Protein AF-A0A383V9V4-F1 (afdb_monomer_lite)

Organism: Tetradesmus obliquus (NCBI:txid3088)

Structure (mmCIF, N/CA/C/O backbone):
data_AF-A0A383V9V4-F1
#
_entry.id   AF-A0A383V9V4-F1
#
loop_
_atom_site.group_PDB
_atom_site.id
_atom_site.type_symbol
_atom_site.label_atom_id
_atom_site.label_alt_id
_atom_site.label_comp_id
_atom_site.label_asym_id
_atom_site.label_entity_id
_atom_site.label_seq_id
_atom_site.pdbx_PDB_ins_code
_atom_site.Cartn_x
_atom_site.Cartn_y
_atom_site.Cartn_z
_atom_site.occupancy
_atom_site.B_iso_or_equiv
_atom_site.auth_seq_id
_atom_site.auth_comp_id
_atom_site.auth_asym_id
_atom_site.auth_atom_id
_atom_site.pdbx_PDB_model_num
ATOM 1 N N . MET A 1 1 ? -44.970 -3.213 71.442 1.00 47.12 1 MET A N 1
ATOM 2 C CA . MET A 1 1 ? -44.696 -3.633 70.050 1.00 47.12 1 MET A CA 1
ATOM 3 C C . MET A 1 1 ? -43.286 -3.185 69.683 1.00 47.12 1 MET A C 1
ATOM 5 O O . MET A 1 1 ? -43.106 -2.085 69.187 1.00 47.12 1 MET A O 1
ATOM 9 N N . ALA A 1 2 ? -42.272 -3.974 70.034 1.00 49.03 2 ALA A N 1
ATOM 10 C CA . ALA A 1 2 ? -40.867 -3.642 69.799 1.00 49.03 2 ALA A CA 1
ATOM 11 C C . ALA A 1 2 ? -40.207 -4.854 69.139 1.00 49.03 2 ALA A C 1
ATOM 13 O O . ALA A 1 2 ? -39.869 -5.820 69.812 1.00 49.03 2 ALA A O 1
ATOM 14 N N . GLY A 1 3 ? -40.111 -4.846 67.812 1.00 53.59 3 GLY A N 1
ATOM 15 C CA . GLY A 1 3 ? -39.570 -5.991 67.085 1.00 53.59 3 GLY A CA 1
ATOM 16 C C . GLY A 1 3 ? -39.718 -5.860 65.579 1.00 53.59 3 GLY A C 1
ATOM 17 O O . GLY A 1 3 ? -40.450 -6.633 64.990 1.00 53.59 3 GLY A O 1
ATOM 18 N N . SER A 1 4 ? -39.073 -4.869 64.952 1.00 55.31 4 SER A N 1
ATOM 19 C CA . SER A 1 4 ? -38.948 -4.856 63.481 1.00 55.31 4 SER A CA 1
ATOM 20 C C . SER A 1 4 ? -37.872 -3.911 62.920 1.00 55.31 4 SER A C 1
ATOM 22 O O . SER A 1 4 ? -37.860 -3.634 61.728 1.00 55.31 4 SER A O 1
ATOM 24 N N . THR A 1 5 ? -36.950 -3.376 63.722 1.00 56.44 5 THR A N 1
ATOM 25 C CA . THR A 1 5 ? -35.902 -2.476 63.195 1.00 56.44 5 THR A CA 1
ATOM 26 C C . THR A 1 5 ? -34.651 -3.235 62.755 1.00 56.44 5 THR A C 1
ATOM 28 O O . THR A 1 5 ? -34.046 -2.898 61.745 1.00 56.44 5 THR A O 1
ATOM 31 N N . ARG A 1 6 ? -34.295 -4.327 63.445 1.00 56.84 6 ARG A N 1
ATOM 32 C CA . ARG A 1 6 ? -33.099 -5.134 63.131 1.00 56.84 6 ARG A CA 1
ATOM 33 C C . ARG A 1 6 ? -33.204 -5.913 61.812 1.00 56.84 6 ARG A C 1
ATOM 35 O O . ARG A 1 6 ? -32.220 -5.997 61.087 1.00 56.84 6 ARG A O 1
ATOM 42 N N . GLY A 1 7 ? -34.387 -6.434 61.476 1.00 61.09 7 GLY A N 1
ATOM 43 C CA . GLY A 1 7 ? -34.616 -7.154 60.214 1.00 61.09 7 GLY A CA 1
ATOM 44 C C . GLY A 1 7 ? -34.581 -6.241 58.984 1.00 61.09 7 GLY A C 1
ATOM 45 O O . GLY A 1 7 ? -34.015 -6.611 57.960 1.00 61.09 7 GLY A O 1
ATOM 46 N N . ALA A 1 8 ? -35.104 -5.017 59.108 1.00 62.09 8 ALA A N 1
ATOM 47 C CA . ALA A 1 8 ? -35.098 -4.030 58.029 1.00 62.09 8 ALA A CA 1
ATOM 48 C C . ALA A 1 8 ? -33.679 -3.540 57.686 1.00 62.09 8 ALA A C 1
ATOM 50 O O . ALA A 1 8 ? -33.350 -3.380 56.514 1.00 62.09 8 ALA A O 1
ATOM 51 N N . VAL A 1 9 ? -32.815 -3.361 58.694 1.00 66.38 9 VAL A N 1
ATOM 52 C CA . VAL A 1 9 ? -31.418 -2.931 58.490 1.00 66.38 9 VAL A CA 1
ATOM 53 C C . VAL A 1 9 ? -30.587 -4.021 57.806 1.00 66.38 9 VAL A C 1
ATOM 55 O O . VAL A 1 9 ? -29.804 -3.718 56.908 1.00 66.38 9 VAL A O 1
ATOM 58 N N . LEU A 1 10 ? -30.789 -5.292 58.169 1.00 69.44 10 LEU A N 1
ATOM 59 C CA . LEU A 1 10 ? -30.122 -6.418 57.505 1.00 69.44 10 LEU A CA 1
ATOM 60 C C . LEU A 1 10 ? -30.586 -6.578 56.052 1.00 69.44 10 LEU A C 1
ATOM 62 O O . LEU A 1 10 ? -29.754 -6.745 55.164 1.00 69.44 10 LEU A O 1
ATOM 66 N N . ALA A 1 11 ? -31.891 -6.457 55.791 1.00 70.12 11 ALA A N 1
ATOM 67 C CA . ALA A 1 11 ? -32.429 -6.509 54.434 1.00 70.12 11 ALA A CA 1
ATOM 68 C C . ALA A 1 11 ? -31.890 -5.365 53.556 1.00 70.12 11 ALA A C 1
ATOM 70 O O . ALA A 1 11 ? -31.477 -5.608 52.424 1.00 70.12 11 ALA A O 1
ATOM 71 N N . ALA A 1 12 ? -31.815 -4.140 54.090 1.00 71.25 12 ALA A N 1
ATOM 72 C CA . ALA A 1 12 ? -31.247 -2.996 53.379 1.00 71.25 12 ALA A CA 1
ATOM 73 C C . ALA A 1 12 ? -29.746 -3.177 53.086 1.00 71.25 12 ALA A C 1
ATOM 75 O O . ALA A 1 12 ? -29.303 -2.895 51.974 1.00 71.25 12 ALA A O 1
ATOM 76 N N . GLY A 1 13 ? -28.972 -3.703 54.042 1.00 74.88 13 GLY A N 1
ATOM 77 C CA . GLY A 1 13 ? -27.545 -3.980 53.850 1.00 74.88 13 GLY A CA 1
ATOM 78 C C . GLY A 1 13 ? -27.281 -5.018 52.756 1.00 74.88 13 GLY A C 1
ATOM 79 O O . GLY A 1 13 ? -26.414 -4.815 51.907 1.00 74.88 13 GLY A O 1
ATOM 80 N N . VAL A 1 14 ? -28.075 -6.092 52.719 1.00 81.50 14 VAL A N 1
ATOM 81 C CA . VAL A 1 14 ? -27.988 -7.117 51.667 1.00 81.50 14 VAL A CA 1
ATOM 82 C C . VAL A 1 14 ? -28.327 -6.523 50.299 1.00 81.50 14 VAL A C 1
ATOM 84 O O . VAL A 1 14 ? -27.630 -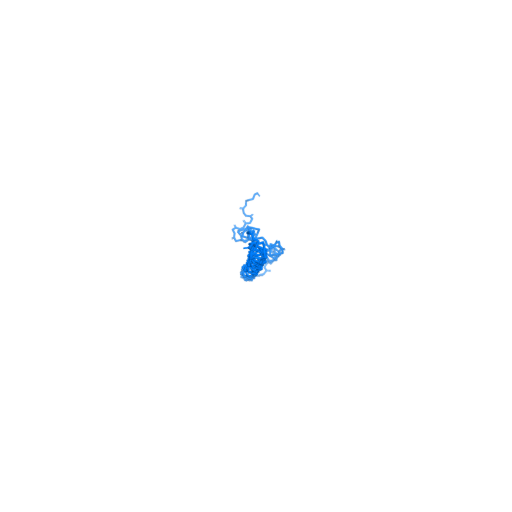6.804 49.327 1.00 81.50 14 VAL A O 1
ATOM 87 N N . LEU A 1 15 ? -29.345 -5.666 50.214 1.00 79.25 15 LEU A N 1
ATOM 88 C CA . LEU A 1 15 ? -29.779 -5.054 48.956 1.00 79.25 15 LEU A CA 1
ATOM 89 C C . LEU A 1 15 ? -28.732 -4.073 48.401 1.00 79.25 15 LEU A C 1
ATOM 91 O O . LEU A 1 15 ? -28.424 -4.112 47.211 1.00 79.25 15 LEU A O 1
ATOM 95 N N . VAL A 1 16 ? -28.112 -3.266 49.269 1.00 83.62 16 VAL A N 1
ATOM 96 C CA . VAL A 1 16 ? -26.999 -2.371 48.899 1.00 83.62 16 VAL A CA 1
ATOM 97 C C . VAL A 1 16 ? -25.776 -3.170 48.444 1.00 83.62 16 VAL A C 1
ATOM 99 O O . VAL A 1 16 ? -25.155 -2.825 47.440 1.00 83.62 16 VAL A O 1
ATOM 102 N N . MET A 1 17 ? -25.451 -4.268 49.129 1.00 85.69 17 MET A N 1
ATOM 103 C CA . MET A 1 17 ? -24.326 -5.127 48.754 1.00 85.69 17 MET A CA 1
ATOM 104 C C . MET A 1 17 ? -24.540 -5.798 47.388 1.00 85.69 17 MET A C 1
ATOM 106 O O . MET A 1 17 ? -23.615 -5.845 46.579 1.00 85.69 17 MET A O 1
ATOM 110 N N . HIS A 1 18 ? -25.761 -6.258 47.091 1.00 75.94 18 HIS A N 1
ATOM 111 C CA . HIS A 1 18 ? -26.099 -6.814 45.775 1.00 75.94 18 HIS A CA 1
ATOM 112 C C . HIS A 1 18 ? -26.049 -5.753 44.671 1.00 75.94 18 HIS A C 1
ATOM 114 O O . HIS A 1 18 ? -25.563 -6.036 43.578 1.00 75.94 18 HIS A O 1
ATOM 120 N N . LEU A 1 19 ? -26.495 -4.526 44.957 1.00 79.00 19 LEU A N 1
ATOM 121 C CA . LEU A 1 19 ? -26.434 -3.420 44.004 1.00 79.00 19 LEU A CA 1
ATOM 122 C C . LEU A 1 19 ? -24.981 -3.054 43.661 1.00 79.00 19 LEU A C 1
ATOM 124 O O . LEU A 1 19 ? -24.639 -2.916 42.490 1.00 79.00 19 LEU A O 1
ATOM 128 N N . LEU A 1 20 ? -24.109 -2.962 44.669 1.00 77.62 20 LEU A N 1
ATOM 129 C CA . LEU A 1 20 ? -22.683 -2.685 44.472 1.00 77.62 20 LEU A CA 1
ATOM 130 C C . LEU A 1 20 ? -21.981 -3.805 43.696 1.00 77.62 20 LEU A C 1
ATOM 132 O O . LEU A 1 20 ? -21.130 -3.524 42.852 1.00 77.62 20 LEU A O 1
ATOM 136 N N . LEU A 1 21 ? -22.339 -5.067 43.946 1.00 79.38 21 LEU A N 1
ATOM 137 C CA . LEU A 1 21 ? -21.805 -6.194 43.185 1.00 79.38 21 LEU A CA 1
ATOM 138 C C . LEU A 1 21 ? -22.252 -6.135 41.716 1.00 79.38 21 LEU A C 1
ATOM 140 O O . LEU A 1 21 ? -21.429 -6.323 40.827 1.00 79.38 21 LEU A O 1
ATOM 144 N N . ALA A 1 22 ? -23.523 -5.816 41.456 1.00 74.44 22 ALA A N 1
ATOM 145 C CA . ALA A 1 22 ? -24.051 -5.680 40.099 1.00 74.44 22 ALA A CA 1
ATOM 146 C C . ALA A 1 22 ? -23.365 -4.548 39.316 1.00 74.44 22 ALA A C 1
ATOM 148 O O . ALA A 1 22 ? -23.027 -4.734 38.149 1.00 74.44 22 ALA A O 1
ATOM 149 N N . ILE A 1 23 ? -23.100 -3.408 39.964 1.00 71.81 23 ILE A N 1
ATOM 150 C CA . ILE A 1 23 ? -22.384 -2.280 39.349 1.00 71.81 23 ILE A CA 1
ATOM 151 C C . ILE A 1 23 ? -20.952 -2.686 38.976 1.00 71.81 23 ILE A C 1
ATOM 153 O O . ILE A 1 23 ? -20.555 -2.516 37.826 1.00 71.81 23 ILE A O 1
ATOM 157 N N . ASN A 1 24 ? -20.210 -3.299 39.905 1.00 69.44 24 ASN A N 1
ATOM 158 C CA . ASN A 1 24 ? -18.839 -3.753 39.642 1.00 69.44 24 ASN A CA 1
ATOM 159 C C . ASN A 1 24 ? -18.775 -4.815 38.530 1.00 69.44 24 ASN A C 1
ATOM 161 O O . ASN A 1 24 ? -17.853 -4.808 37.716 1.00 69.44 24 ASN A O 1
ATOM 165 N N . VAL A 1 25 ? -19.751 -5.729 38.478 1.00 71.25 25 VAL A N 1
ATOM 166 C CA . VAL A 1 25 ? -19.829 -6.754 37.425 1.00 71.25 25 VAL A CA 1
ATOM 167 C C . VAL A 1 25 ? -20.149 -6.131 36.063 1.00 71.25 25 VAL A C 1
ATOM 169 O O . VAL A 1 25 ? -19.539 -6.533 35.072 1.00 71.25 25 VAL A O 1
ATOM 172 N N . CYS A 1 26 ? -21.035 -5.132 35.997 1.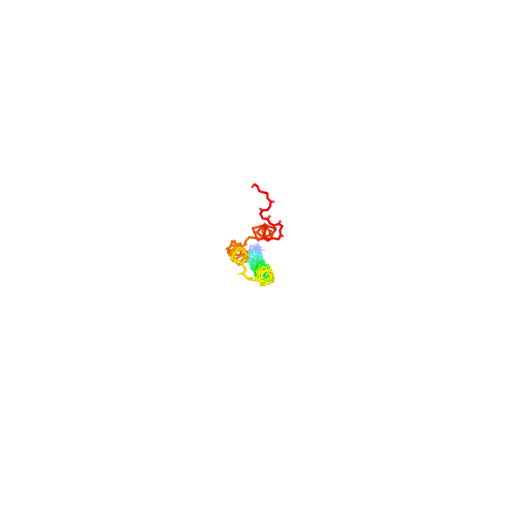00 65.50 26 CYS A N 1
ATOM 173 C CA . CYS A 1 26 ? -21.288 -4.385 34.759 1.00 65.50 26 CYS A CA 1
ATOM 174 C C . CYS A 1 26 ? -20.036 -3.645 34.268 1.00 65.50 26 CYS A C 1
ATOM 176 O O . CYS A 1 26 ? -19.670 -3.775 33.105 1.00 65.50 26 CYS A O 1
ATOM 178 N N . GLU A 1 27 ? -19.327 -2.937 35.148 1.00 63.50 27 GLU A N 1
ATOM 179 C CA . GLU A 1 27 ? -18.129 -2.170 34.775 1.00 63.50 27 GLU A CA 1
ATOM 180 C C . GLU A 1 27 ? -16.967 -3.084 34.319 1.00 63.50 27 GLU A C 1
ATOM 182 O O . GLU A 1 27 ? -16.230 -2.786 33.368 1.00 63.50 27 GLU A O 1
ATOM 187 N N . ALA A 1 28 ? -16.842 -4.267 34.928 1.00 62.94 28 ALA A N 1
ATOM 188 C CA . ALA A 1 28 ? -15.916 -5.309 34.482 1.00 62.94 28 ALA A CA 1
ATOM 189 C C . ALA A 1 28 ? -16.308 -5.911 33.1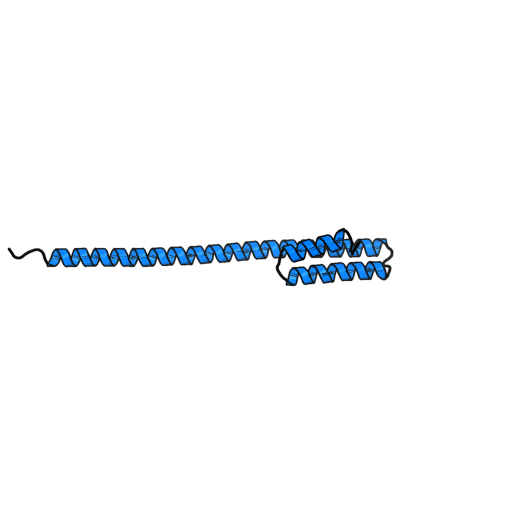13 1.00 62.94 28 ALA A C 1
ATOM 191 O O . ALA A 1 28 ? -15.444 -6.197 32.274 1.00 62.94 28 ALA A O 1
ATOM 192 N N . ALA A 1 29 ? -17.606 -6.090 32.851 1.00 65.38 29 ALA A N 1
ATOM 193 C CA . ALA A 1 29 ? -18.100 -6.563 31.559 1.00 65.38 29 ALA A CA 1
ATOM 194 C C . ALA A 1 29 ? -17.865 -5.528 30.440 1.00 65.38 29 ALA A C 1
ATOM 196 O O . ALA A 1 29 ? -17.402 -5.890 29.357 1.00 65.38 29 ALA A O 1
ATOM 197 N N . ASP A 1 30 ? -18.078 -4.241 30.716 1.00 69.50 30 ASP A N 1
ATOM 198 C CA . ASP A 1 30 ? -17.856 -3.164 29.744 1.00 69.50 30 ASP A CA 1
ATOM 199 C C . ASP A 1 30 ? -16.371 -3.001 29.389 1.00 69.50 30 ASP A C 1
ATOM 201 O O . ASP A 1 30 ? -15.997 -2.912 28.214 1.00 69.50 30 ASP A O 1
ATOM 205 N N . SER A 1 31 ? -15.490 -3.030 30.393 1.00 67.25 31 SER A N 1
ATOM 206 C CA . SER A 1 31 ? -14.042 -2.909 30.181 1.00 67.25 31 SER A CA 1
ATOM 207 C C . SER A 1 31 ? -13.451 -4.105 29.424 1.00 67.25 31 SER A C 1
ATOM 209 O O . SER A 1 31 ? -12.607 -3.923 28.539 1.00 67.25 31 SER A O 1
ATOM 211 N N . SER A 1 32 ? -13.922 -5.324 29.698 1.00 75.56 32 SER A N 1
ATOM 212 C CA . SER A 1 32 ? -13.518 -6.521 28.946 1.00 75.56 32 SER A CA 1
ATOM 213 C C . SER A 1 32 ? -14.027 -6.503 27.496 1.00 75.56 32 SER A C 1
ATOM 215 O O . SER A 1 32 ? -13.264 -6.817 26.575 1.00 75.56 32 SER A O 1
ATOM 217 N N . GLY A 1 33 ? -15.259 -6.038 27.260 1.00 71.25 33 GLY A N 1
ATOM 218 C CA . GLY A 1 33 ? -15.807 -5.819 25.918 1.00 71.25 33 GLY A CA 1
ATOM 219 C C . GLY A 1 33 ? -15.014 -4.787 25.108 1.00 71.25 33 GLY A C 1
ATOM 220 O O . GLY A 1 33 ? -14.661 -5.042 23.951 1.00 71.25 33 GLY A O 1
ATOM 221 N N . ALA A 1 34 ? -14.647 -3.658 25.723 1.00 68.44 34 ALA A N 1
ATOM 222 C CA . ALA A 1 34 ? -13.823 -2.622 25.098 1.00 68.44 34 ALA A CA 1
ATOM 223 C C . ALA A 1 34 ? -12.416 -3.131 24.730 1.00 68.44 34 ALA A C 1
ATOM 225 O O . ALA A 1 34 ? -11.903 -2.826 23.650 1.00 68.44 34 ALA A O 1
ATOM 226 N N . GLN A 1 35 ? -11.799 -3.958 25.582 1.00 69.56 35 GLN A N 1
ATOM 227 C CA . GLN A 1 35 ? -10.508 -4.592 25.290 1.00 69.56 35 GLN A CA 1
ATOM 228 C C . GLN A 1 35 ? -10.596 -5.639 24.169 1.00 69.56 35 GLN A C 1
ATOM 230 O O . GLN A 1 35 ? -9.679 -5.757 23.353 1.00 69.56 35 GLN A O 1
ATOM 235 N N . MET A 1 36 ? -11.691 -6.399 24.089 1.00 69.88 36 MET A N 1
ATOM 236 C CA . MET A 1 36 ? -11.927 -7.318 22.970 1.00 69.88 36 MET A CA 1
ATOM 237 C C . MET A 1 36 ? -12.127 -6.571 21.650 1.00 69.88 36 MET A C 1
ATOM 239 O O . MET A 1 36 ? -11.562 -6.973 20.629 1.00 69.88 36 MET A O 1
ATOM 243 N N . LEU A 1 37 ? -12.897 -5.480 21.667 1.00 68.44 37 LEU A N 1
ATOM 244 C CA . LEU A 1 37 ? -13.100 -4.610 20.509 1.00 68.44 37 LEU A CA 1
ATOM 245 C C . LEU A 1 37 ? -11.786 -3.981 20.047 1.00 68.44 37 LEU A C 1
ATOM 247 O O . LEU A 1 37 ? -11.476 -4.047 18.859 1.00 68.44 37 LEU A O 1
ATOM 251 N N . SER A 1 38 ? -10.981 -3.441 20.964 1.00 61.06 38 SER A N 1
ATOM 252 C CA . SER A 1 38 ? -9.690 -2.840 20.614 1.00 61.06 38 SER A CA 1
ATOM 253 C C . SER A 1 38 ? -8.719 -3.868 20.032 1.00 61.06 38 SER A C 1
ATOM 255 O O . SER A 1 38 ? -8.107 -3.598 18.999 1.00 61.06 38 SER A O 1
ATOM 257 N N . ARG A 1 39 ? -8.641 -5.084 20.596 1.00 63.69 39 ARG A N 1
ATOM 258 C CA . ARG A 1 39 ? -7.842 -6.186 20.026 1.00 63.69 39 ARG A CA 1
ATOM 259 C C . ARG A 1 39 ? -8.335 -6.618 18.647 1.00 63.69 39 ARG A C 1
ATOM 261 O O . ARG A 1 39 ? -7.508 -6.799 17.758 1.00 63.69 39 ARG A O 1
ATOM 268 N N . ARG A 1 40 ? -9.652 -6.750 18.442 1.00 58.22 40 ARG A N 1
ATOM 269 C CA . ARG A 1 40 ? -10.228 -7.062 17.120 1.00 58.22 40 ARG A CA 1
ATOM 270 C C . ARG A 1 40 ? -9.925 -5.970 16.102 1.00 58.22 40 ARG A C 1
ATOM 272 O O . ARG A 1 40 ? -9.507 -6.290 14.997 1.00 58.22 40 ARG A O 1
ATOM 279 N N . MET A 1 41 ? -10.073 -4.700 16.475 1.00 56.25 41 MET A N 1
ATOM 280 C CA . MET A 1 41 ? -9.720 -3.570 15.613 1.00 56.25 41 MET A CA 1
ATOM 281 C C . MET A 1 41 ? -8.230 -3.579 15.260 1.00 56.25 41 MET A C 1
ATOM 283 O O . MET A 1 41 ? -7.877 -3.356 14.105 1.00 56.25 41 MET A O 1
ATOM 287 N N . LEU A 1 42 ? -7.355 -3.900 16.218 1.00 65.06 42 LEU A N 1
ATOM 288 C CA . LEU A 1 42 ? -5.915 -4.008 15.979 1.00 65.06 42 LEU A CA 1
ATOM 289 C C . LEU A 1 42 ? -5.569 -5.183 15.050 1.00 65.06 42 LEU A C 1
ATOM 291 O O . LEU A 1 42 ? -4.742 -5.029 14.158 1.00 65.06 42 LEU A O 1
ATOM 295 N N . GLN A 1 43 ? -6.223 -6.335 15.226 1.00 61.12 43 GLN A N 1
ATOM 296 C CA . GLN A 1 43 ? -6.058 -7.509 14.362 1.00 61.12 43 GLN A CA 1
ATOM 297 C C . GLN A 1 43 ? -6.561 -7.250 12.940 1.00 61.12 43 GLN A C 1
ATOM 299 O O . GLN A 1 43 ? -5.866 -7.587 11.986 1.00 61.12 43 GLN A O 1
ATOM 304 N N . LEU A 1 44 ? -7.724 -6.612 12.785 1.00 60.56 44 LEU A N 1
ATOM 305 C CA . LEU A 1 44 ? -8.257 -6.215 11.479 1.00 60.56 44 LEU A CA 1
ATOM 306 C C . LEU A 1 44 ? -7.342 -5.191 10.802 1.00 60.56 44 LEU A C 1
ATOM 308 O O . LEU A 1 44 ? -7.014 -5.336 9.627 1.00 60.56 44 LEU A O 1
ATOM 312 N N . ARG A 1 45 ? -6.857 -4.194 11.552 1.00 61.72 45 ARG A N 1
ATOM 313 C CA . ARG A 1 45 ? -5.899 -3.204 11.047 1.00 61.72 45 ARG A CA 1
ATOM 314 C C . ARG A 1 45 ? -4.573 -3.850 10.641 1.00 61.72 45 ARG A C 1
ATOM 316 O O . ARG A 1 45 ? -4.047 -3.510 9.588 1.00 61.72 45 ARG A O 1
ATOM 323 N N . GLY A 1 46 ? -4.065 -4.798 11.428 1.00 61.28 46 GLY A N 1
ATOM 324 C CA . GLY A 1 46 ? -2.849 -5.560 11.130 1.00 61.28 46 GLY A CA 1
ATOM 325 C C . GLY A 1 46 ? -2.995 -6.484 9.918 1.00 61.28 46 GLY A C 1
ATOM 326 O O . GLY A 1 46 ? -2.104 -6.522 9.072 1.00 61.28 46 GLY A O 1
ATOM 327 N N . GLY A 1 47 ? -4.133 -7.172 9.787 1.00 66.56 47 GLY A N 1
ATOM 328 C CA . GLY A 1 47 ? -4.456 -7.995 8.617 1.00 66.56 47 GLY A CA 1
ATOM 329 C C . GLY A 1 47 ? -4.565 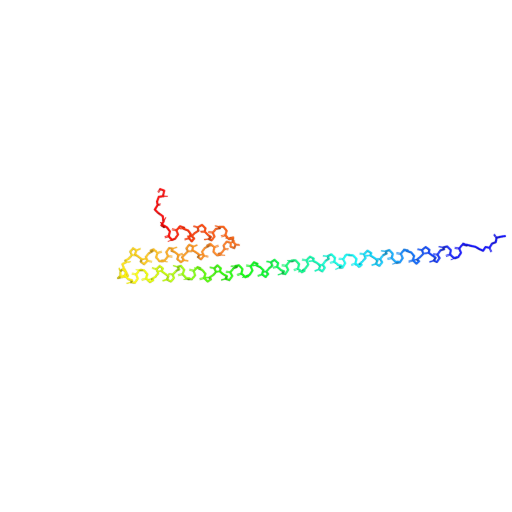-7.164 7.339 1.00 66.56 47 GLY A C 1
ATOM 330 O O . GLY A 1 47 ? -3.984 -7.521 6.314 1.00 66.56 47 GLY A O 1
ATOM 331 N N . ASN A 1 48 ? -5.214 -6.001 7.426 1.00 70.88 48 ASN A N 1
ATOM 332 C CA . ASN A 1 48 ? -5.290 -5.049 6.323 1.00 70.88 48 ASN A CA 1
ATOM 333 C C . ASN A 1 48 ? -3.894 -4.531 5.940 1.00 70.88 48 ASN A C 1
ATOM 335 O O . ASN A 1 48 ? -3.523 -4.607 4.772 1.00 70.88 48 ASN A O 1
ATOM 339 N N . LEU A 1 49 ? -3.076 -4.107 6.909 1.00 72.94 49 LEU A N 1
ATOM 340 C CA . LEU A 1 49 ? -1.687 -3.685 6.675 1.00 72.94 49 LEU A CA 1
ATOM 341 C C . LEU A 1 49 ? -0.860 -4.762 5.968 1.00 72.94 49 LEU A C 1
ATOM 343 O O . LEU A 1 49 ? -0.193 -4.461 4.982 1.00 72.94 49 LEU A O 1
ATOM 347 N N . HIS A 1 50 ? -0.938 -6.015 6.418 1.00 78.44 50 HIS A N 1
ATOM 348 C CA . HIS A 1 50 ? -0.233 -7.119 5.770 1.00 78.44 50 HIS A CA 1
ATOM 349 C C . HIS A 1 50 ? -0.677 -7.304 4.311 1.00 78.44 50 HIS A C 1
ATOM 351 O O . HIS A 1 50 ? 0.165 -7.413 3.420 1.00 78.44 50 HIS A O 1
ATOM 357 N N . SER A 1 51 ? -1.987 -7.264 4.048 1.00 78.69 51 SER A N 1
ATOM 358 C CA . SER A 1 51 ? -2.513 -7.367 2.682 1.00 78.69 51 SER A CA 1
ATOM 359 C C . SER A 1 51 ? -2.027 -6.230 1.774 1.00 78.69 51 SER A C 1
ATOM 361 O O . SER A 1 51 ? -1.679 -6.472 0.617 1.00 78.69 51 SER A O 1
ATOM 363 N N . TYR A 1 52 ? -1.914 -5.006 2.299 1.00 79.12 52 TYR A N 1
ATOM 364 C CA . TYR A 1 52 ? -1.393 -3.868 1.546 1.00 79.12 52 TYR A CA 1
ATOM 365 C C . TYR A 1 52 ? 0.114 -3.977 1.306 1.00 79.12 52 TYR A C 1
ATOM 367 O O . TYR A 1 52 ? 0.579 -3.641 0.220 1.00 79.12 52 TYR A O 1
ATOM 375 N N . VAL A 1 53 ? 0.887 -4.494 2.266 1.00 81.00 53 VAL A N 1
ATOM 376 C CA . VAL A 1 53 ? 2.324 -4.760 2.072 1.00 81.00 53 VAL A CA 1
ATOM 377 C C . VAL A 1 53 ? 2.536 -5.749 0.926 1.00 81.00 53 VAL A C 1
ATOM 379 O O . VAL A 1 53 ? 3.352 -5.496 0.040 1.00 81.00 53 VAL A O 1
ATOM 382 N N . VAL A 1 54 ? 1.762 -6.837 0.894 1.00 84.69 54 VAL A N 1
ATOM 383 C CA . VAL A 1 54 ? 1.824 -7.829 -0.192 1.00 84.69 54 VAL A CA 1
ATOM 384 C C . VAL A 1 54 ? 1.413 -7.212 -1.534 1.00 84.69 54 VAL A C 1
ATOM 386 O O . VAL A 1 54 ? 2.117 -7.397 -2.526 1.00 84.69 54 VAL A O 1
ATOM 389 N N . ARG A 1 55 ? 0.329 -6.423 -1.575 1.00 82.12 55 ARG A N 1
ATOM 390 C CA . ARG A 1 55 ? -0.102 -5.701 -2.791 1.00 82.12 55 ARG A CA 1
ATOM 391 C C . ARG A 1 55 ? 0.954 -4.710 -3.290 1.00 82.12 55 ARG A C 1
ATOM 393 O O . ARG A 1 55 ? 1.208 -4.646 -4.488 1.00 82.12 55 ARG A O 1
ATOM 400 N N . SER A 1 56 ? 1.597 -3.974 -2.384 1.00 82.56 56 SER A N 1
ATOM 401 C CA . SER A 1 56 ? 2.663 -3.013 -2.699 1.00 82.56 56 SER A CA 1
ATOM 402 C C . SER A 1 56 ? 3.873 -3.699 -3.326 1.00 82.56 56 SER A C 1
ATOM 404 O O . SER A 1 56 ? 4.396 -3.247 -4.348 1.00 82.56 56 SER A O 1
ATOM 406 N N . ALA A 1 57 ? 4.289 -4.826 -2.741 1.00 80.19 57 ALA A N 1
ATOM 407 C CA . ALA A 1 57 ? 5.377 -5.632 -3.272 1.00 80.19 57 ALA A CA 1
ATOM 408 C C . ALA A 1 57 ? 5.036 -6.155 -4.673 1.00 80.19 57 ALA A C 1
ATOM 410 O O . ALA A 1 57 ? 5.843 -6.000 -5.585 1.00 80.19 57 ALA A O 1
ATOM 411 N N . ALA A 1 58 ? 3.828 -6.695 -4.868 1.00 83.62 58 ALA A N 1
ATOM 412 C CA . ALA A 1 58 ? 3.372 -7.180 -6.171 1.00 83.62 58 ALA A CA 1
ATOM 413 C C . ALA A 1 58 ? 3.408 -6.081 -7.246 1.00 83.62 58 ALA A C 1
ATOM 415 O O . ALA A 1 58 ? 4.024 -6.282 -8.289 1.00 83.62 58 ALA A O 1
ATOM 416 N N . ALA A 1 59 ? 2.851 -4.896 -6.966 1.00 80.88 59 ALA A N 1
ATOM 417 C CA . ALA A 1 59 ? 2.876 -3.764 -7.898 1.00 80.88 59 ALA A CA 1
ATOM 418 C C . ALA A 1 59 ? 4.309 -3.318 -8.248 1.00 80.88 59 ALA A C 1
ATOM 420 O O . ALA A 1 59 ? 4.610 -2.981 -9.392 1.00 80.88 59 ALA A O 1
ATOM 421 N N . THR A 1 60 ? 5.213 -3.350 -7.267 1.00 81.00 60 THR A N 1
ATOM 422 C CA . THR A 1 60 ? 6.624 -3.006 -7.478 1.00 81.00 60 THR A CA 1
ATOM 423 C C . THR A 1 60 ? 7.326 -4.045 -8.351 1.00 81.00 60 THR A C 1
ATOM 425 O O . THR A 1 60 ? 8.041 -3.678 -9.281 1.00 81.00 60 THR A O 1
ATOM 428 N N . TYR A 1 61 ? 7.102 -5.338 -8.099 1.00 82.25 61 TYR A N 1
ATOM 429 C CA . TYR A 1 61 ? 7.665 -6.411 -8.919 1.00 82.25 61 TYR A CA 1
ATOM 430 C C . TYR A 1 61 ? 7.125 -6.397 -10.349 1.00 82.25 61 TYR A C 1
ATOM 432 O O . TYR A 1 61 ? 7.911 -6.575 -11.275 1.00 82.25 61 TYR A O 1
ATOM 440 N N . GLU A 1 62 ? 5.833 -6.124 -10.546 1.00 84.31 62 GLU A N 1
ATOM 441 C CA . GLU A 1 62 ? 5.240 -5.953 -11.879 1.00 84.31 62 GLU A CA 1
ATOM 442 C C . GLU A 1 62 ? 5.921 -4.817 -12.654 1.00 84.31 62 GLU A C 1
ATOM 444 O O . GLU A 1 62 ? 6.307 -5.005 -13.806 1.00 84.31 62 GLU A O 1
ATOM 449 N N . ALA A 1 63 ? 6.143 -3.664 -12.013 1.00 78.75 63 ALA A N 1
ATOM 450 C CA . ALA A 1 63 ? 6.808 -2.528 -12.650 1.00 78.75 63 ALA A CA 1
ATOM 451 C C . ALA A 1 63 ? 8.295 -2.800 -12.953 1.00 78.75 63 ALA A C 1
ATOM 453 O O . ALA A 1 63 ? 8.816 -2.345 -13.973 1.00 78.75 63 ALA A O 1
ATOM 454 N N . ILE A 1 64 ? 8.988 -3.550 -12.089 1.00 78.62 64 ILE A N 1
ATOM 455 C CA . ILE A 1 64 ? 10.373 -3.990 -12.322 1.00 78.62 64 ILE A CA 1
ATOM 456 C C . ILE A 1 64 ? 10.435 -4.983 -13.487 1.00 78.62 64 ILE A C 1
ATOM 458 O O . ILE A 1 64 ? 11.312 -4.861 -14.341 1.00 78.62 64 ILE A O 1
ATOM 462 N N . ASP A 1 65 ? 9.513 -5.942 -13.542 1.00 85.62 65 ASP A N 1
ATOM 463 C CA . ASP A 1 65 ? 9.430 -6.922 -14.625 1.00 85.62 65 ASP A CA 1
ATOM 464 C C . ASP A 1 65 ? 9.113 -6.249 -15.969 1.00 85.62 65 ASP A C 1
ATOM 466 O O . ASP A 1 65 ? 9.757 -6.530 -16.981 1.00 85.62 65 ASP A O 1
ATOM 470 N N . GLU A 1 66 ? 8.190 -5.285 -15.982 1.00 80.25 66 GLU A N 1
ATOM 471 C CA . GLU A 1 66 ? 7.925 -4.451 -17.155 1.00 80.25 66 GLU A CA 1
ATOM 472 C C . GLU A 1 66 ? 9.178 -3.663 -17.571 1.00 80.25 66 GLU A C 1
ATOM 474 O O . GLU A 1 66 ? 9.558 -3.670 -18.745 1.00 80.25 66 GLU A O 1
ATOM 479 N N . ALA A 1 67 ? 9.889 -3.051 -16.620 1.00 78.06 67 ALA A N 1
ATOM 480 C CA . ALA A 1 67 ? 11.139 -2.359 -16.914 1.00 78.06 67 ALA A CA 1
ATOM 481 C C . ALA A 1 67 ? 12.205 -3.297 -17.499 1.00 78.06 67 ALA A C 1
ATOM 483 O O . ALA A 1 67 ? 12.875 -2.922 -18.464 1.00 78.06 67 ALA A O 1
ATOM 484 N N . ALA A 1 68 ? 12.327 -4.518 -16.976 1.00 81.50 68 ALA A N 1
ATOM 485 C CA . ALA A 1 68 ? 13.234 -5.536 -17.495 1.00 81.50 68 ALA A CA 1
ATOM 486 C C . ALA A 1 68 ? 12.855 -5.959 -18.924 1.00 81.50 68 ALA A C 1
ATOM 488 O O . ALA A 1 68 ? 13.727 -6.020 -19.796 1.00 81.50 68 ALA A O 1
ATOM 489 N N . ARG A 1 69 ? 11.558 -6.152 -19.206 1.00 85.12 69 ARG A N 1
ATOM 490 C CA . ARG A 1 69 ? 11.043 -6.444 -20.557 1.00 85.12 69 ARG A CA 1
ATOM 491 C C . ARG A 1 69 ? 11.308 -5.315 -21.555 1.00 85.12 69 ARG A C 1
ATOM 493 O O . ARG A 1 69 ? 11.528 -5.584 -22.733 1.00 85.12 69 ARG A O 1
ATOM 500 N N . HIS A 1 70 ? 11.369 -4.070 -21.090 1.00 78.38 70 HIS A N 1
ATOM 501 C CA . HIS A 1 70 ? 11.766 -2.904 -21.887 1.00 78.38 70 HIS A CA 1
ATOM 502 C C . HIS A 1 70 ? 13.283 -2.632 -21.883 1.00 78.38 70 HIS A C 1
ATOM 504 O O . HIS A 1 70 ? 13.715 -1.501 -22.126 1.00 78.38 70 HIS A O 1
ATOM 510 N N . GLY A 1 71 ? 14.103 -3.649 -21.598 1.00 82.56 71 GLY A N 1
ATOM 511 C CA . GLY A 1 71 ? 15.564 -3.561 -21.660 1.00 82.56 71 GLY A CA 1
ATOM 512 C C . GLY A 1 71 ? 16.180 -2.695 -20.561 1.00 82.56 71 GLY A C 1
ATOM 513 O O . GLY A 1 71 ? 17.256 -2.138 -20.760 1.00 82.56 71 GLY A O 1
ATOM 514 N N . ALA A 1 72 ? 15.485 -2.536 -19.432 1.00 82.38 72 ALA A N 1
ATOM 515 C CA . ALA A 1 72 ? 15.898 -1.700 -18.306 1.00 82.38 72 ALA A CA 1
ATOM 516 C C . ALA A 1 72 ? 16.236 -0.252 -18.708 1.00 82.38 72 ALA A C 1
ATOM 518 O O . ALA A 1 72 ? 17.132 0.374 -18.139 1.00 82.38 72 ALA A O 1
ATOM 519 N N . SER A 1 73 ? 15.511 0.299 -19.689 1.00 81.50 73 SER A N 1
ATOM 520 C CA . SER A 1 73 ? 15.663 1.707 -20.063 1.00 81.50 73 SER A CA 1
ATOM 521 C C . SER A 1 73 ? 15.500 2.617 -18.838 1.00 81.50 73 SER A C 1
ATOM 523 O O . SER A 1 73 ? 14.640 2.377 -17.986 1.00 81.50 73 SER A O 1
ATOM 525 N N . ILE A 1 74 ? 16.307 3.683 -18.756 1.00 81.94 74 ILE A N 1
ATOM 526 C CA . IL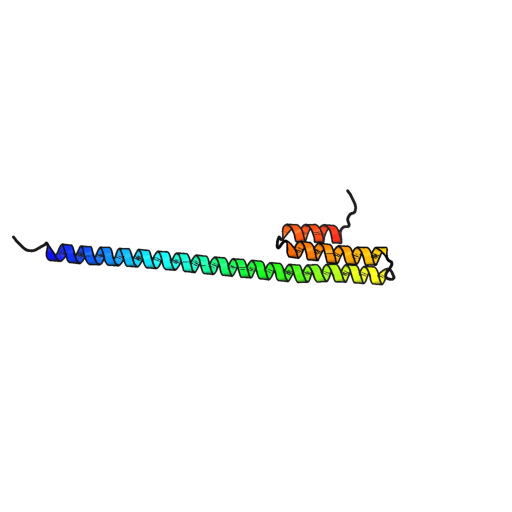E A 1 74 ? 16.287 4.631 -17.626 1.00 81.94 74 ILE A CA 1
ATOM 527 C C . ILE A 1 74 ? 14.855 5.086 -17.273 1.00 81.94 74 ILE A C 1
ATOM 529 O O . ILE A 1 74 ? 14.506 5.029 -16.093 1.00 81.94 74 ILE A O 1
ATOM 533 N N . PRO A 1 75 ? 13.983 5.455 -18.236 1.00 82.06 75 PRO A N 1
ATOM 534 C CA . PRO A 1 75 ? 12.613 5.861 -17.920 1.00 82.06 75 PRO A CA 1
ATOM 535 C C . PRO A 1 75 ? 11.761 4.743 -17.303 1.00 82.06 75 PRO A C 1
ATOM 537 O O . PRO A 1 75 ? 10.913 5.009 -16.451 1.00 82.06 75 PRO A O 1
ATOM 540 N N . ALA A 1 76 ? 11.967 3.491 -17.716 1.00 75.50 76 ALA A N 1
ATOM 541 C CA . ALA A 1 76 ? 11.217 2.357 -17.186 1.00 75.50 76 ALA A CA 1
ATOM 542 C C . ALA A 1 76 ? 11.667 2.002 -15.760 1.00 75.50 76 ALA A C 1
ATOM 544 O O . ALA A 1 76 ? 10.830 1.794 -14.884 1.00 75.50 76 ALA A O 1
ATOM 545 N N . VAL A 1 77 ? 12.977 2.041 -15.498 1.00 77.88 77 VAL A N 1
ATOM 546 C CA . VAL A 1 77 ? 13.536 1.862 -14.147 1.00 77.88 77 VAL A CA 1
ATOM 547 C C . VAL A 1 77 ? 13.088 2.989 -13.211 1.00 77.88 77 VAL A C 1
ATOM 549 O O . VAL A 1 77 ? 12.704 2.728 -12.073 1.00 77.88 77 VAL A O 1
ATOM 552 N N . GLN A 1 78 ? 13.064 4.239 -13.688 1.00 82.44 78 GLN A N 1
ATOM 553 C CA . GLN A 1 78 ? 12.540 5.376 -12.922 1.00 82.44 78 GLN A CA 1
ATOM 554 C C . GLN A 1 78 ? 11.058 5.206 -12.574 1.00 82.44 78 GLN A C 1
ATOM 556 O O . GLN A 1 78 ? 10.662 5.497 -11.446 1.00 82.44 78 GLN A O 1
ATOM 561 N N . ARG A 1 79 ? 10.241 4.691 -13.502 1.00 82.38 79 ARG A N 1
ATOM 562 C CA . ARG A 1 79 ? 8.843 4.345 -13.207 1.00 82.38 79 ARG A CA 1
ATOM 563 C C . ARG A 1 79 ? 8.738 3.279 -12.123 1.00 82.38 79 ARG A C 1
ATOM 565 O O . ARG A 1 79 ? 7.993 3.482 -11.172 1.00 82.38 79 ARG A O 1
ATOM 572 N N . ALA A 1 80 ? 9.498 2.192 -12.226 1.00 79.31 80 ALA A N 1
ATOM 573 C CA . ALA A 1 80 ? 9.492 1.139 -11.214 1.00 79.31 80 ALA A CA 1
ATOM 574 C C . ALA A 1 80 ? 9.888 1.669 -9.823 1.00 79.31 80 ALA A C 1
ATOM 576 O O . ALA A 1 80 ? 9.235 1.356 -8.827 1.00 79.31 80 ALA A O 1
ATOM 577 N N . ALA A 1 81 ? 10.895 2.547 -9.760 1.00 79.69 81 ALA A N 1
ATOM 578 C CA . ALA A 1 81 ? 11.293 3.215 -8.523 1.00 79.69 81 ALA A CA 1
ATOM 579 C C . ALA A 1 81 ? 10.188 4.134 -7.963 1.00 79.69 81 ALA A C 1
ATOM 581 O O . ALA A 1 81 ? 9.941 4.131 -6.757 1.00 79.69 81 ALA A O 1
ATOM 582 N N . MET A 1 82 ? 9.492 4.887 -8.823 1.00 84.00 82 MET A N 1
ATOM 583 C CA . MET A 1 82 ? 8.354 5.726 -8.422 1.00 84.00 82 MET A CA 1
ATOM 584 C C . MET A 1 82 ? 7.184 4.897 -7.883 1.00 84.00 82 MET A C 1
ATOM 586 O O . MET A 1 82 ? 6.603 5.262 -6.860 1.00 84.00 82 MET A O 1
ATOM 590 N N . VAL A 1 83 ? 6.861 3.770 -8.525 1.00 84.25 83 VAL A N 1
ATOM 591 C CA . VAL A 1 83 ? 5.824 2.842 -8.048 1.00 84.25 83 VAL A CA 1
ATOM 592 C C . VAL A 1 83 ? 6.193 2.332 -6.657 1.00 84.25 83 VAL A C 1
ATOM 594 O O . VAL A 1 83 ? 5.430 2.548 -5.721 1.00 84.25 83 VAL A O 1
ATOM 597 N N . GLY A 1 84 ? 7.396 1.779 -6.478 1.00 80.44 84 GLY A N 1
ATOM 598 C CA . GLY A 1 84 ? 7.820 1.261 -5.173 1.00 80.44 84 GLY A CA 1
ATOM 599 C C . GLY A 1 84 ? 7.890 2.327 -4.073 1.00 80.44 84 GLY A C 1
ATOM 600 O O . GLY A 1 84 ? 7.517 2.066 -2.928 1.00 80.44 84 GLY A O 1
ATOM 601 N N . SER A 1 85 ? 8.331 3.546 -4.402 1.00 83.38 85 SER A N 1
ATOM 602 C CA . SER A 1 85 ? 8.395 4.655 -3.442 1.00 83.38 85 SER A CA 1
ATOM 603 C C . SER A 1 85 ? 7.004 5.134 -3.018 1.00 83.38 85 SER A C 1
ATOM 605 O O . SER A 1 85 ? 6.741 5.287 -1.824 1.00 83.38 85 SER A O 1
ATOM 607 N N . SER A 1 86 ? 6.095 5.321 -3.976 1.00 85.44 86 SER A N 1
ATOM 608 C CA . SER A 1 86 ? 4.745 5.823 -3.708 1.00 85.44 86 SER A CA 1
ATOM 609 C C . SER A 1 86 ? 3.895 4.816 -2.933 1.00 85.44 86 SER A C 1
ATOM 611 O O . SER A 1 86 ? 3.247 5.195 -1.953 1.00 85.44 86 SER A O 1
ATOM 613 N N . THR A 1 87 ? 3.935 3.529 -3.290 1.00 83.31 87 THR A N 1
ATOM 614 C CA . THR A 1 87 ? 3.192 2.490 -2.560 1.00 83.31 87 THR A CA 1
ATOM 615 C C . THR A 1 87 ? 3.743 2.293 -1.147 1.00 83.31 87 THR A C 1
ATOM 617 O O . THR A 1 87 ? 2.969 2.113 -0.207 1.00 83.31 87 THR A O 1
ATOM 620 N N . SER A 1 88 ? 5.062 2.407 -0.953 1.00 81.25 88 SER A N 1
ATOM 621 C CA . SER A 1 88 ? 5.690 2.368 0.378 1.00 81.25 88 SER A CA 1
ATOM 622 C C . SER A 1 88 ? 5.310 3.571 1.243 1.00 81.25 88 SER A C 1
ATOM 624 O O . SER A 1 88 ? 5.034 3.413 2.433 1.00 81.25 88 SER A O 1
ATOM 626 N N . TRP A 1 89 ? 5.241 4.769 0.657 1.00 85.38 89 TRP A N 1
ATOM 627 C CA . TRP A 1 89 ? 4.742 5.954 1.357 1.00 85.38 89 TRP A CA 1
ATOM 628 C C . TRP A 1 89 ? 3.276 5.787 1.774 1.00 85.38 89 TRP A C 1
ATOM 630 O O . TRP A 1 89 ? 2.929 6.082 2.919 1.00 85.38 89 TRP A O 1
ATOM 640 N N . ALA A 1 90 ? 2.431 5.252 0.889 1.00 84.44 90 ALA A N 1
ATOM 641 C CA . ALA A 1 90 ? 1.018 5.024 1.181 1.00 84.44 90 ALA A CA 1
ATOM 642 C C . ALA A 1 90 ? 0.810 4.002 2.313 1.00 84.44 90 ALA A C 1
ATOM 644 O O . ALA A 1 90 ? -0.052 4.196 3.169 1.00 84.44 90 ALA A O 1
ATOM 645 N N . LEU A 1 91 ? 1.649 2.960 2.385 1.00 82.06 91 LEU A N 1
ATOM 646 C CA . LEU A 1 91 ? 1.673 2.037 3.527 1.00 82.06 91 LEU A CA 1
ATOM 647 C C . LEU A 1 91 ? 2.002 2.747 4.842 1.00 82.06 91 LEU A C 1
ATOM 649 O O . LEU A 1 91 ? 1.386 2.454 5.866 1.00 82.06 91 LEU A O 1
ATOM 653 N N . GLY A 1 92 ? 2.945 3.692 4.806 1.00 79.12 92 GLY A N 1
ATOM 654 C CA . GLY A 1 92 ? 3.338 4.491 5.967 1.00 79.12 92 GLY A CA 1
ATOM 655 C C . GLY A 1 92 ? 2.209 5.357 6.533 1.00 79.12 92 GLY A C 1
ATOM 656 O O . GLY A 1 92 ? 2.189 5.605 7.736 1.00 79.12 92 GLY A O 1
ATOM 657 N N . GLN A 1 93 ? 1.239 5.764 5.704 1.00 80.88 93 GLN A N 1
ATOM 658 C CA . GLN A 1 93 ? 0.059 6.510 6.162 1.00 80.88 93 GLN A CA 1
ATOM 659 C C . GLN A 1 93 ? -0.926 5.631 6.946 1.00 80.88 93 GLN A C 1
ATOM 661 O O . GLN A 1 93 ? -1.713 6.134 7.747 1.00 80.88 93 GLN A O 1
ATOM 666 N N . GLY A 1 94 ? -0.892 4.309 6.740 1.00 73.25 94 GLY A N 1
ATOM 667 C CA . GLY A 1 94 ? -1.794 3.370 7.408 1.00 73.25 94 GLY A CA 1
ATOM 668 C C . GLY A 1 94 ? -3.277 3.588 7.079 1.00 73.25 94 GLY A C 1
ATOM 669 O O . GLY A 1 94 ? -4.129 3.110 7.834 1.00 73.25 94 GLY A O 1
ATOM 670 N N . ASP A 1 95 ? -3.564 4.305 5.987 1.00 78.00 95 ASP A N 1
ATOM 671 C CA . ASP A 1 95 ? -4.898 4.614 5.478 1.00 78.00 95 ASP A CA 1
ATOM 672 C C . ASP A 1 95 ? -5.187 3.836 4.173 1.00 78.00 95 ASP A C 1
ATOM 674 O O . ASP A 1 95 ? -4.496 4.045 3.170 1.00 78.00 95 ASP A O 1
ATOM 678 N N . PRO A 1 96 ? -6.217 2.967 4.156 1.00 78.50 96 PRO A N 1
ATOM 679 C CA . PRO A 1 96 ? -6.651 2.223 2.973 1.00 78.50 96 PRO A CA 1
ATOM 680 C C . PRO A 1 96 ? -6.913 3.077 1.729 1.00 78.50 96 PRO A C 1
ATOM 682 O O . PRO A 1 96 ? -6.476 2.710 0.639 1.00 78.50 96 PRO A O 1
ATOM 685 N N . SER A 1 97 ? -7.591 4.223 1.872 1.00 81.12 97 SER A N 1
ATOM 686 C CA . SER A 1 97 ? -7.958 5.052 0.714 1.00 81.12 97 SER A CA 1
ATOM 687 C C . SER A 1 97 ? -6.742 5.650 0.018 1.00 81.12 97 SER A C 1
ATOM 689 O O . SER A 1 97 ? -6.692 5.711 -1.212 1.00 81.12 97 SER A O 1
ATOM 691 N N . THR A 1 98 ? -5.739 6.044 0.801 1.00 83.12 98 THR A N 1
ATOM 692 C CA . THR A 1 98 ? -4.466 6.542 0.280 1.00 83.12 98 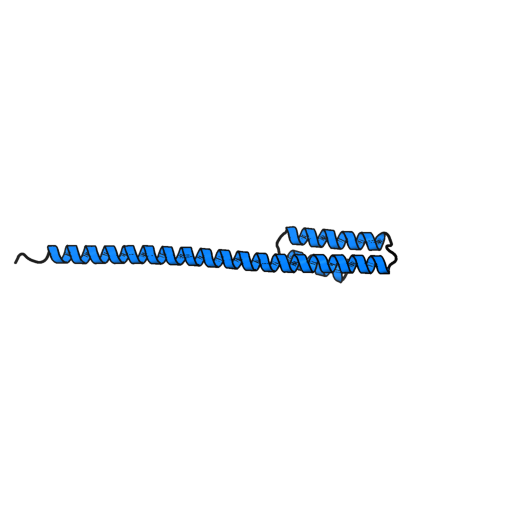THR A CA 1
ATOM 693 C C . THR A 1 98 ? -3.729 5.459 -0.511 1.00 83.12 98 THR A C 1
ATOM 695 O O . THR A 1 98 ? -3.192 5.739 -1.584 1.00 83.12 98 THR A O 1
ATOM 698 N N . PHE A 1 99 ? -3.743 4.213 -0.027 1.00 83.00 99 PHE A N 1
ATOM 699 C CA . PHE A 1 99 ? -3.129 3.084 -0.727 1.00 83.00 99 PHE A CA 1
ATOM 700 C C . PHE A 1 99 ? -3.826 2.770 -2.056 1.00 83.00 99 PHE A C 1
ATOM 702 O O . PHE A 1 99 ? -3.163 2.704 -3.093 1.00 83.00 99 PHE A O 1
ATOM 709 N N . ASP A 1 100 ? -5.155 2.651 -2.050 1.00 83.06 100 ASP A N 1
ATOM 710 C CA . ASP A 1 100 ? -5.927 2.343 -3.259 1.00 83.06 100 ASP A CA 1
ATOM 711 C C . ASP A 1 100 ? -5.788 3.444 -4.329 1.00 83.06 100 ASP A C 1
ATOM 713 O O . ASP A 1 100 ? -5.700 3.142 -5.523 1.00 83.06 100 ASP A O 1
ATOM 717 N N . MET A 1 101 ? -5.703 4.716 -3.921 1.00 83.88 101 MET A N 1
ATOM 718 C CA . MET A 1 101 ? -5.446 5.838 -4.831 1.00 83.88 101 MET A CA 1
ATOM 719 C C . MET A 1 101 ? -4.074 5.719 -5.511 1.00 83.88 101 MET A C 1
ATOM 721 O O . MET A 1 101 ? -3.980 5.863 -6.732 1.00 83.88 101 MET A O 1
ATOM 725 N N . VAL A 1 102 ? -3.014 5.447 -4.745 1.00 85.12 102 VAL A N 1
ATOM 726 C CA . VAL A 1 102 ? -1.650 5.321 -5.283 1.00 85.12 102 VAL A CA 1
ATOM 727 C C . VAL A 1 102 ? -1.521 4.102 -6.197 1.00 85.12 102 VAL A C 1
ATOM 729 O O . VAL A 1 102 ? -0.903 4.184 -7.260 1.00 85.12 102 VAL A O 1
ATOM 732 N N . GLU A 1 103 ? -2.143 2.980 -5.839 1.00 80.25 103 GLU A N 1
ATOM 733 C CA . GLU A 1 103 ? -2.168 1.782 -6.683 1.00 80.25 103 GLU A CA 1
ATOM 734 C C . GLU A 1 103 ? -2.948 2.024 -7.985 1.00 80.25 103 GLU A C 1
ATOM 736 O O . GLU A 1 103 ? -2.513 1.602 -9.060 1.00 80.25 103 GLU A O 1
ATOM 741 N N . TRP A 1 104 ? -4.064 2.759 -7.923 1.00 81.31 104 TRP A N 1
ATOM 742 C CA . TRP A 1 104 ? -4.818 3.175 -9.107 1.00 81.31 104 TRP A CA 1
ATOM 743 C C . TRP A 1 104 ? -3.982 4.060 -10.043 1.00 81.31 104 TRP A C 1
ATOM 745 O O . TRP A 1 104 ? -3.937 3.797 -11.250 1.00 81.31 104 TRP A O 1
ATOM 755 N N . GLN A 1 105 ? -3.279 5.056 -9.491 1.00 80.00 105 GLN A N 1
ATOM 756 C CA . GLN A 1 105 ? -2.371 5.931 -10.247 1.00 80.00 105 GLN A CA 1
ATOM 757 C C . GLN A 1 105 ? -1.221 5.137 -10.881 1.00 80.00 105 GLN A C 1
ATOM 759 O O . GLN A 1 105 ? -0.879 5.361 -12.044 1.00 80.00 105 GLN A O 1
ATOM 764 N N . SER A 1 106 ? -0.665 4.173 -10.145 1.00 75.38 106 SER A N 1
ATOM 765 C CA . SER A 1 106 ? 0.444 3.329 -10.602 1.00 75.38 106 SER A CA 1
ATOM 766 C C . SER A 1 106 ? 0.040 2.386 -11.741 1.00 75.38 106 SER A C 1
ATOM 768 O O . SER A 1 106 ? 0.842 2.149 -12.638 1.00 75.38 106 SER A O 1
ATOM 770 N N . ARG A 1 107 ? -1.207 1.883 -11.750 1.00 70.50 107 ARG A N 1
ATOM 771 C CA . ARG A 1 107 ? -1.703 0.942 -12.776 1.00 70.50 107 ARG A CA 1
ATOM 772 C C . ARG A 1 107 ? -2.256 1.593 -14.042 1.00 70.50 107 ARG A C 1
ATOM 774 O O . ARG A 1 107 ? -2.096 1.035 -15.121 1.00 70.50 107 ARG A O 1
ATOM 781 N N . ARG A 1 108 ? -2.977 2.717 -13.936 1.00 59.91 108 ARG A N 1
ATOM 782 C CA . ARG A 1 108 ? -3.607 3.379 -15.106 1.00 59.91 108 ARG A CA 1
ATOM 783 C C . ARG A 1 108 ? -2.754 4.497 -15.706 1.00 59.91 108 ARG A C 1
ATOM 785 O O . ARG A 1 108 ? -3.080 5.015 -16.772 1.00 59.91 108 ARG A O 1
ATOM 792 N N . GLY A 1 109 ? -1.653 4.824 -15.037 1.00 50.50 109 GLY A N 1
ATOM 793 C CA . GLY A 1 109 ? -0.762 5.914 -15.372 1.00 50.50 109 GLY A CA 1
ATOM 794 C C . GLY A 1 109 ? -1.239 7.240 -14.791 1.00 50.50 109 GLY A C 1
ATOM 795 O O . GLY A 1 109 ? -2.429 7.552 -14.775 1.00 50.50 109 GLY A O 1
ATOM 796 N N . GLY A 1 110 ? -0.274 8.094 -14.455 1.00 46.00 110 GLY A N 1
ATOM 797 C CA . GLY A 1 110 ? -0.416 9.549 -14.548 1.00 46.00 110 GLY A CA 1
ATOM 798 C C . GLY A 1 110 ? -0.686 10.010 -15.990 1.00 46.00 110 GLY A C 1
ATOM 799 O O . GLY A 1 110 ? -0.039 10.920 -16.495 1.00 46.00 110 GLY A O 1
ATOM 800 N N . HIS A 1 111 ? -1.614 9.354 -16.684 1.00 41.62 111 HIS A N 1
ATOM 801 C CA . HIS A 1 111 ? -2.189 9.803 -17.932 1.00 41.62 111 HIS A CA 1
ATOM 802 C C . HIS A 1 111 ? -3.380 10.689 -17.571 1.00 41.62 111 HIS A C 1
ATOM 804 O O . HIS A 1 111 ? -4.476 10.190 -17.327 1.00 41.62 111 HIS A O 1
ATOM 810 N N . LYS A 1 112 ? -3.132 12.003 -17.614 1.00 39.28 112 LYS A N 1
ATOM 811 C CA . LYS A 1 112 ? -4.067 13.129 -17.433 1.00 39.28 112 LYS A CA 1
ATOM 812 C C . LYS A 1 112 ? -4.207 13.640 -15.995 1.00 39.28 112 LYS A C 1
ATOM 814 O O . LYS A 1 112 ? -5.102 13.222 -15.267 1.00 39.28 112 LYS A O 1
ATOM 819 N N . LEU A 1 113 ? -3.388 14.637 -15.666 1.00 37.84 113 LEU A N 1
ATOM 820 C CA . LEU A 1 113 ? -3.862 16.012 -15.466 1.00 37.84 113 LEU A CA 1
ATOM 821 C C . LEU A 1 113 ? -2.962 16.947 -16.277 1.00 37.84 113 LEU A C 1
ATOM 823 O O . LEU A 1 113 ? -1.741 16.679 -16.293 1.00 37.84 113 LEU A O 1
#

Radius of gyration: 30.62 Å; chains: 1; bounding box: 61×24×92 Å

pLDDT: mean 73.25, std 11.21, range [37.84, 85.69]

Sequence (113 aa):
MAGSTRGAVLAAGVLVMHLLLAINVCEAADSSGAQMLSRRMLQLRGGNLHSYVVRSAAATYEAIDEAARHGASIPAVQRAAMVGSSTSWALGQGDPSTFDMVEWQSRRGGHKL

Secondary structure (DSSP, 8-state):
----HHHHHHHHHHHHHHHHHHHHHHHHHHHHHHHHHHHHHHHHHHHHHHHHHHHHHHHHHHHHHHHHHTTT-HHHHHHHHHHHHHHHHHHHHT-HHHHHHHHHHHHH-S---

Foldseek 3Di:
DDDDPVVVVVVVVVVVVVVVVVVVVVVVVVVVVVVVVVVVVVVVLVVVLVVLVVVLVVLLVVLVVVCVVVVVPVVSVVLSVVSNVLSVVQSVVSDPVSNVVSSVCSVVHVPDD